Protein AF-A0AA35V7F4-F1 (afdb_monomer_lite)

Sequence (103 aa):
MLEYDSFVKRACGVWMRDNGVDKSFTKRFTVEAPPYSLMSIITLGFRKSGQPLLEVENCDEYIGRSALVVYEPNLEYFDDIGIYATTESFAVNSYMETLVLLG

Organism: Lactuca saligna (NCBI:txid75948)

Structure (mmCIF, N/CA/C/O backbone):
data_AF-A0AA35V7F4-F1
#
_entry.id   AF-A0AA35V7F4-F1
#
loop_
_atom_site.group_PDB
_atom_site.id
_atom_site.type_symbol
_atom_site.label_atom_id
_atom_site.label_alt_id
_atom_site.label_comp_id
_atom_site.label_asym_id
_atom_site.label_entity_id
_atom_site.label_seq_id
_atom_site.pdbx_PDB_ins_code
_atom_site.Cartn_x
_atom_site.Cartn_y
_atom_site.Cartn_z
_atom_site.occupancy
_atom_site.B_iso_or_equiv
_atom_site.auth_seq_id
_atom_site.auth_comp_id
_atom_site.auth_asym_id
_atom_site.auth_atom_id
_atom_site.pdbx_PDB_model_num
ATOM 1 N N . MET A 1 1 ? -11.740 7.207 3.735 1.00 47.41 1 MET A N 1
ATOM 2 C CA . MET A 1 1 ? -10.269 7.142 3.686 1.00 47.41 1 MET A CA 1
ATOM 3 C C . MET A 1 1 ? -9.796 8.494 3.185 1.00 47.41 1 MET A C 1
ATOM 5 O O . MET A 1 1 ? -10.405 8.990 2.248 1.00 47.41 1 MET A O 1
ATOM 9 N N . LEU A 1 2 ? -8.858 9.139 3.875 1.00 42.19 2 LEU A N 1
ATOM 10 C CA . LEU A 1 2 ? -8.272 10.417 3.458 1.00 42.19 2 LEU A CA 1
ATOM 11 C C . LEU A 1 2 ? -6.794 10.135 3.185 1.00 42.19 2 LEU A C 1
ATOM 13 O O . LEU A 1 2 ? -6.098 9.696 4.097 1.00 42.19 2 LEU A O 1
ATOM 17 N N . GLU A 1 3 ? -6.355 10.323 1.945 1.00 50.47 3 GLU A N 1
ATOM 18 C CA . GLU A 1 3 ? -4.955 10.178 1.538 1.00 50.47 3 GLU A CA 1
ATOM 19 C C . GLU A 1 3 ? -4.298 11.565 1.517 1.00 50.47 3 GLU A C 1
ATOM 21 O O . GLU A 1 3 ? -4.926 12.546 1.116 1.00 50.47 3 GLU A O 1
ATOM 26 N N . TYR A 1 4 ? -3.061 11.664 2.005 1.00 43.69 4 TYR A N 1
ATOM 27 C CA . TYR A 1 4 ? -2.258 12.888 1.976 1.00 43.69 4 TYR A CA 1
ATOM 28 C C . TYR A 1 4 ? -1.121 12.693 0.973 1.00 43.69 4 TYR A C 1
ATOM 30 O O . TYR A 1 4 ? -0.323 11.772 1.131 1.00 43.69 4 TYR A O 1
ATOM 38 N N . ASP A 1 5 ? -1.074 13.550 -0.046 1.00 45.69 5 ASP A N 1
ATOM 39 C CA . ASP A 1 5 ? -0.172 13.442 -1.194 1.00 45.69 5 ASP A CA 1
ATOM 40 C C . ASP A 1 5 ? 1.094 14.287 -0.965 1.00 45.69 5 ASP A C 1
ATOM 42 O O . ASP A 1 5 ? 1.039 15.519 -0.896 1.00 45.69 5 ASP A O 1
ATOM 46 N N . SER A 1 6 ? 2.249 13.639 -0.795 1.00 45.34 6 SER A N 1
ATOM 47 C CA . SER A 1 6 ? 3.551 14.304 -0.894 1.00 45.34 6 SER A CA 1
ATOM 48 C C . SER A 1 6 ? 4.039 14.190 -2.333 1.00 45.34 6 SER A C 1
ATOM 50 O O . SER A 1 6 ? 3.946 13.116 -2.905 1.00 45.34 6 SER A O 1
ATOM 52 N N . PHE A 1 7 ? 4.618 15.262 -2.884 1.00 43.72 7 PHE A N 1
ATOM 53 C CA . PHE A 1 7 ? 5.042 15.439 -4.291 1.00 43.72 7 PHE A CA 1
ATOM 54 C C . PHE A 1 7 ? 5.913 14.322 -4.921 1.00 43.72 7 PHE A C 1
ATOM 56 O O . PHE A 1 7 ? 6.191 14.354 -6.116 1.00 43.72 7 PHE A O 1
ATOM 63 N N . VAL A 1 8 ? 6.327 13.326 -4.138 1.00 60.00 8 VAL A N 1
ATOM 64 C CA . VAL A 1 8 ? 6.621 11.968 -4.599 1.00 60.00 8 VAL A CA 1
ATOM 65 C C . VAL A 1 8 ? 5.826 11.040 -3.679 1.00 60.00 8 VAL A C 1
ATOM 67 O O . VAL A 1 8 ? 6.026 11.108 -2.461 1.00 60.00 8 VAL A O 1
ATOM 70 N N . LYS A 1 9 ? 4.905 10.229 -4.219 1.00 68.19 9 LYS A N 1
ATOM 71 C CA . LYS A 1 9 ? 4.023 9.324 -3.454 1.00 68.19 9 LYS A CA 1
ATOM 72 C C . LYS A 1 9 ? 4.843 8.201 -2.796 1.00 68.19 9 LYS A C 1
ATOM 74 O O . LYS A 1 9 ? 4.819 7.063 -3.235 1.00 68.19 9 LYS A O 1
ATOM 79 N N . ARG A 1 10 ? 5.678 8.524 -1.806 1.00 80.94 10 ARG A N 1
ATOM 80 C CA . ARG A 1 10 ? 6.642 7.600 -1.173 1.00 80.94 10 ARG A CA 1
ATOM 81 C C . ARG A 1 10 ? 6.173 7.068 0.164 1.00 80.94 10 ARG A C 1
ATOM 83 O O . ARG A 1 10 ? 6.822 6.197 0.729 1.00 80.94 10 ARG A O 1
ATOM 90 N N . ALA A 1 11 ? 5.083 7.607 0.684 1.00 84.69 11 ALA A N 1
ATOM 91 C CA . ALA A 1 11 ? 4.512 7.154 1.929 1.00 84.69 11 ALA A CA 1
ATOM 92 C C . ALA A 1 11 ? 2.994 7.291 1.899 1.00 84.69 11 ALA A C 1
ATOM 94 O O . ALA A 1 11 ? 2.458 8.235 1.320 1.00 84.69 11 ALA A O 1
ATOM 95 N N . CYS A 1 12 ? 2.308 6.375 2.571 1.00 84.19 12 CYS A N 1
ATOM 96 C CA . CYS A 1 12 ? 0.876 6.447 2.805 1.00 84.19 12 CYS A CA 1
ATOM 97 C C . CYS A 1 12 ? 0.574 6.141 4.273 1.00 84.19 12 CYS A C 1
ATOM 99 O O . CYS A 1 12 ? 1.023 5.140 4.831 1.00 84.19 12 CYS A O 1
ATOM 101 N N . GLY A 1 13 ? -0.201 7.013 4.917 1.00 85.62 13 GLY A N 1
ATOM 102 C CA . GLY A 1 13 ? -0.725 6.761 6.255 1.00 85.62 13 GLY A CA 1
ATOM 103 C C . GLY A 1 13 ? -2.047 6.007 6.179 1.00 85.62 13 GLY A C 1
ATOM 104 O O . GLY A 1 13 ? -3.002 6.504 5.587 1.00 85.62 13 GLY A O 1
ATOM 105 N N . VAL A 1 14 ? -2.141 4.853 6.839 1.00 83.44 14 VAL A N 1
ATOM 106 C CA . VAL A 1 14 ? -3.396 4.101 6.938 1.00 83.44 14 VAL A CA 1
ATOM 107 C C . VAL A 1 14 ? -4.135 4.497 8.209 1.00 83.44 14 VAL A C 1
ATOM 109 O O . VAL A 1 14 ? -3.629 4.341 9.323 1.00 83.44 14 VAL A O 1
ATOM 112 N N . TRP A 1 15 ? -5.363 4.985 8.038 1.00 85.12 15 TRP A N 1
ATOM 113 C CA . TRP A 1 15 ? -6.228 5.450 9.121 1.00 85.12 15 TRP A CA 1
ATOM 114 C C . TRP A 1 15 ? -7.535 4.669 9.135 1.00 85.12 15 TRP A C 1
ATOM 116 O O . TRP A 1 15 ? -8.183 4.494 8.102 1.00 85.12 15 TRP A O 1
ATOM 126 N N . MET A 1 16 ? -7.948 4.239 10.322 1.00 83.44 16 MET A N 1
ATOM 127 C CA . MET A 1 16 ? -9.214 3.553 10.545 1.00 83.44 16 MET A CA 1
ATOM 128 C C . MET A 1 16 ? -10.136 4.460 11.352 1.00 83.44 16 MET A C 1
ATOM 130 O O . MET A 1 16 ? -9.697 5.095 12.305 1.00 83.44 16 MET A O 1
ATOM 134 N N . ARG A 1 17 ? -11.409 4.543 10.964 1.00 81.75 17 ARG A N 1
ATOM 135 C CA . ARG A 1 17 ? -12.421 5.235 11.769 1.00 81.75 17 ARG A CA 1
ATOM 136 C C . ARG A 1 17 ? -12.734 4.386 13.002 1.00 81.75 17 ARG A C 1
ATOM 138 O O . ARG A 1 17 ? -12.938 3.182 12.855 1.00 81.75 17 ARG A O 1
ATOM 145 N N . ASP A 1 18 ? -12.818 5.003 14.177 1.00 80.19 18 ASP A N 1
ATOM 146 C CA . ASP A 1 18 ? -13.245 4.278 15.376 1.00 80.19 18 ASP A CA 1
ATOM 147 C C . ASP A 1 18 ? -14.766 4.087 15.372 1.00 80.19 18 ASP A C 1
ATOM 149 O O . ASP A 1 18 ? -15.529 4.923 14.879 1.00 80.19 18 ASP A O 1
ATOM 153 N N . ASN A 1 19 ? -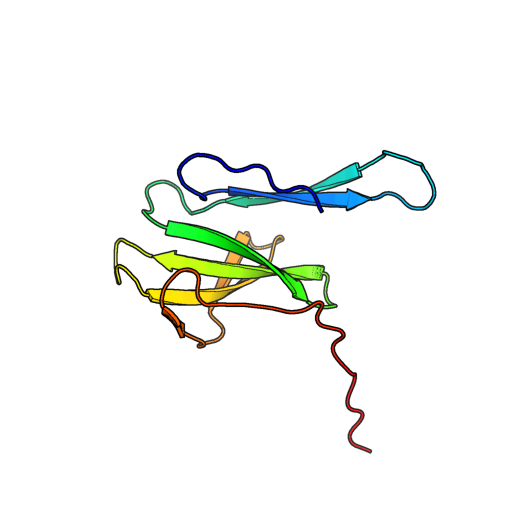15.228 2.960 15.908 1.00 77.56 19 ASN A N 1
ATOM 154 C CA . ASN A 1 19 ? -16.643 2.606 15.862 1.00 77.56 19 ASN A CA 1
ATOM 155 C C . ASN A 1 19 ? -17.509 3.631 16.614 1.00 77.56 19 ASN A C 1
ATOM 157 O O . ASN A 1 19 ? -17.414 3.761 17.831 1.00 77.56 19 ASN A O 1
ATOM 161 N N . GLY A 1 20 ? -18.409 4.301 15.889 1.00 68.38 20 GLY A N 1
ATOM 162 C CA . GLY A 1 20 ? -19.517 5.069 16.469 1.00 68.38 20 GLY A CA 1
ATOM 163 C C . GLY A 1 20 ? -19.177 6.459 17.012 1.00 68.38 20 GLY A C 1
ATOM 164 O O . GLY A 1 20 ? -20.078 7.121 17.518 1.00 68.38 20 GLY A O 1
ATOM 165 N N . VAL A 1 21 ? -17.930 6.925 16.891 1.00 69.31 21 VAL A N 1
ATOM 166 C CA . VAL A 1 21 ? -17.558 8.302 17.247 1.00 69.31 21 VAL A CA 1
ATOM 167 C C . VAL A 1 21 ? -17.367 9.110 15.972 1.00 69.31 21 VAL A C 1
ATOM 169 O O . VAL A 1 21 ? -16.475 8.853 15.159 1.00 69.31 21 VAL A O 1
ATOM 172 N N . ASP A 1 22 ? -18.231 10.102 15.779 1.00 72.19 22 ASP A N 1
ATOM 173 C CA . ASP A 1 22 ? -18.115 11.003 14.643 1.00 72.19 22 ASP A CA 1
ATOM 174 C C . ASP A 1 22 ? -16.764 11.730 14.682 1.00 72.19 22 ASP A C 1
ATOM 176 O O . ASP A 1 22 ? -16.424 12.412 15.646 1.00 72.19 22 ASP A O 1
ATOM 180 N N . LYS A 1 23 ? -16.017 11.611 13.576 1.00 71.75 23 LYS A N 1
ATOM 181 C CA . LYS A 1 23 ? -14.734 12.286 13.297 1.00 71.75 23 LYS A CA 1
ATOM 182 C C . LYS A 1 23 ? -13.501 11.784 14.064 1.00 71.75 23 LYS A C 1
ATOM 184 O O . LYS A 1 23 ? -12.465 12.439 13.959 1.00 71.75 23 LYS A O 1
ATOM 189 N N . SER A 1 24 ? -13.544 10.641 14.750 1.00 80.00 24 SER A N 1
ATOM 190 C CA . SER A 1 24 ? -12.313 10.035 15.277 1.00 80.00 24 SER A CA 1
ATOM 191 C C . SER A 1 24 ? -11.697 9.048 14.278 1.00 80.00 24 SER A C 1
ATOM 193 O O . SER A 1 24 ? -12.382 8.243 13.635 1.00 80.00 24 SER A O 1
ATOM 195 N N . PHE A 1 25 ? -10.383 9.162 14.104 1.00 83.06 25 PHE A N 1
ATOM 196 C CA . PHE A 1 25 ? -9.584 8.277 13.271 1.00 83.06 25 PHE A CA 1
ATOM 197 C C . PHE A 1 25 ? -8.339 7.871 14.046 1.00 83.06 25 PHE A C 1
ATOM 199 O O . PHE A 1 25 ? -7.602 8.725 14.540 1.00 83.06 25 PHE A O 1
ATOM 206 N N . THR A 1 26 ? -8.071 6.574 14.076 1.00 86.06 26 THR A N 1
ATOM 207 C CA . THR A 1 26 ? -6.852 6.010 14.640 1.00 86.06 26 THR A CA 1
ATOM 208 C C . THR A 1 26 ? -5.898 5.648 13.508 1.00 86.06 26 THR A C 1
ATOM 210 O O . THR A 1 26 ? -6.256 4.902 12.588 1.00 86.06 26 THR A O 1
ATOM 213 N N . LYS A 1 27 ? -4.665 6.164 13.564 1.00 87.56 27 LYS A N 1
ATOM 214 C CA . LYS A 1 27 ? -3.597 5.743 12.650 1.00 87.56 27 LYS A CA 1
ATOM 215 C C . LYS A 1 27 ? -3.224 4.298 12.971 1.00 87.56 27 LYS A C 1
ATOM 217 O O . LYS A 1 27 ? -2.925 3.985 14.119 1.00 87.56 27 LYS A O 1
ATOM 222 N N . ARG A 1 28 ? -3.249 3.421 11.970 1.00 85.19 28 ARG A N 1
ATOM 223 C CA . ARG A 1 28 ? -2.864 2.013 12.124 1.00 85.19 28 ARG A CA 1
ATOM 224 C C . ARG A 1 28 ? -1.374 1.822 11.886 1.00 85.19 28 ARG A C 1
ATOM 226 O O . ARG A 1 28 ? -0.697 1.260 12.734 1.00 85.19 28 ARG A O 1
ATOM 233 N N . PHE A 1 29 ? -0.882 2.307 10.753 1.00 85.81 29 PHE A N 1
ATOM 234 C CA . PHE A 1 29 ? 0.523 2.226 10.361 1.00 85.81 29 PHE A CA 1
ATOM 235 C C . PHE A 1 29 ? 0.809 3.235 9.240 1.00 85.81 29 PHE A C 1
ATOM 237 O O . PHE A 1 29 ? -0.111 3.857 8.695 1.00 85.81 29 PHE A O 1
ATOM 244 N N . THR A 1 30 ? 2.087 3.422 8.923 1.00 89.25 30 THR A N 1
ATOM 245 C CA . THR A 1 30 ? 2.534 4.095 7.698 1.00 89.25 30 THR A CA 1
ATOM 246 C C . THR A 1 30 ? 3.153 3.039 6.795 1.00 89.25 30 THR A C 1
ATOM 248 O O . THR A 1 30 ? 3.898 2.197 7.280 1.00 89.25 30 THR A O 1
ATOM 251 N N . VAL A 1 31 ? 2.851 3.086 5.506 1.00 89.56 31 VAL A N 1
ATOM 252 C CA . VAL A 1 31 ? 3.628 2.393 4.479 1.00 89.56 31 VAL A CA 1
ATOM 253 C C . VAL A 1 31 ? 4.624 3.400 3.937 1.00 89.56 31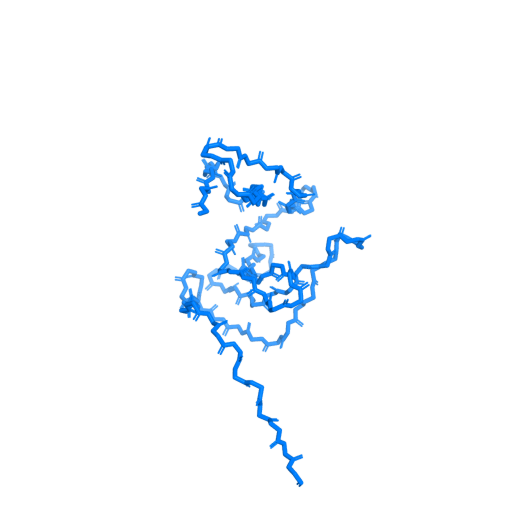 VAL A C 1
ATOM 255 O O . VAL A 1 31 ? 4.201 4.475 3.518 1.00 89.56 31 VAL A O 1
ATOM 258 N N . GLU A 1 32 ? 5.911 3.080 3.941 1.00 89.69 32 GLU A N 1
ATOM 259 C CA . GLU A 1 32 ? 6.964 3.958 3.429 1.00 89.69 32 GLU A CA 1
ATOM 260 C C . GLU A 1 32 ? 7.832 3.187 2.437 1.00 89.69 32 GLU A C 1
ATOM 262 O O . GLU A 1 32 ? 8.136 2.011 2.635 1.00 89.69 32 GLU A O 1
ATOM 267 N N . ALA A 1 33 ? 8.210 3.846 1.346 1.00 87.19 33 ALA A N 1
ATOM 268 C CA . ALA A 1 33 ? 9.186 3.318 0.412 1.00 87.19 33 ALA A CA 1
ATOM 269 C C . ALA A 1 33 ? 10.550 3.184 1.110 1.00 87.19 33 ALA A C 1
ATOM 271 O O . ALA A 1 33 ? 10.905 4.054 1.915 1.00 87.19 33 ALA A O 1
ATOM 272 N N . PRO A 1 34 ? 11.348 2.150 0.782 1.00 85.69 34 PRO A N 1
ATOM 273 C CA . PRO A 1 34 ? 12.686 2.005 1.331 1.00 85.69 34 PRO A CA 1
ATOM 274 C C . PRO A 1 34 ? 13.520 3.280 1.136 1.00 85.69 34 PRO A C 1
ATOM 276 O O . PRO A 1 34 ? 13.441 3.919 0.075 1.00 85.69 34 PRO A O 1
ATOM 279 N N . PRO A 1 35 ? 14.344 3.665 2.125 1.00 82.06 35 PRO A N 1
ATOM 280 C CA . PRO A 1 35 ? 15.171 4.856 2.019 1.00 82.06 35 PRO A CA 1
ATOM 281 C C . PRO A 1 35 ? 16.100 4.754 0.806 1.00 82.06 35 PRO A C 1
ATOM 283 O O . PRO A 1 35 ? 16.628 3.688 0.499 1.00 82.06 35 PRO A O 1
ATOM 286 N N . TYR A 1 36 ? 16.297 5.883 0.124 1.00 79.81 36 TYR A N 1
ATOM 287 C CA . TYR A 1 36 ? 17.110 6.007 -1.095 1.00 79.81 36 TYR A CA 1
ATOM 288 C C . TYR A 1 36 ? 16.588 5.273 -2.340 1.00 79.81 36 TYR A C 1
ATOM 290 O O . TYR A 1 36 ? 17.224 5.383 -3.383 1.00 79.81 36 TYR A O 1
ATOM 298 N N . SER A 1 37 ? 15.435 4.601 -2.276 1.00 82.06 37 SER A N 1
ATOM 299 C CA . SER A 1 37 ? 14.785 4.061 -3.474 1.00 82.06 37 SER A CA 1
ATOM 300 C C . SER A 1 37 ? 14.094 5.162 -4.284 1.00 82.06 37 SER A C 1
ATOM 302 O O . SER A 1 37 ? 13.585 6.151 -3.733 1.00 82.06 37 SER A O 1
ATOM 304 N N . LEU A 1 38 ? 14.022 4.985 -5.6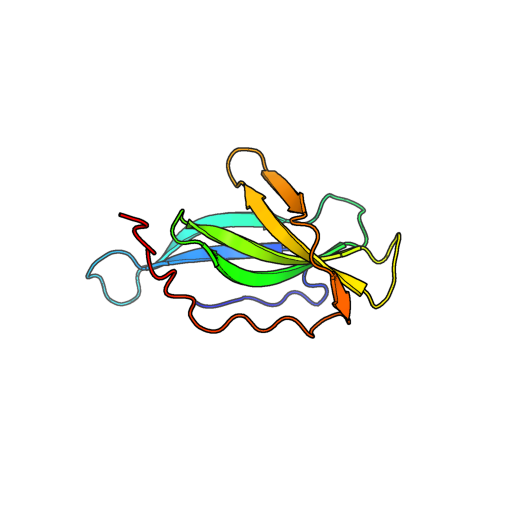04 1.00 85.06 38 LEU A N 1
ATOM 305 C CA . LEU A 1 38 ? 13.125 5.765 -6.462 1.00 85.06 38 LEU A CA 1
ATOM 306 C C . LEU A 1 38 ? 11.720 5.153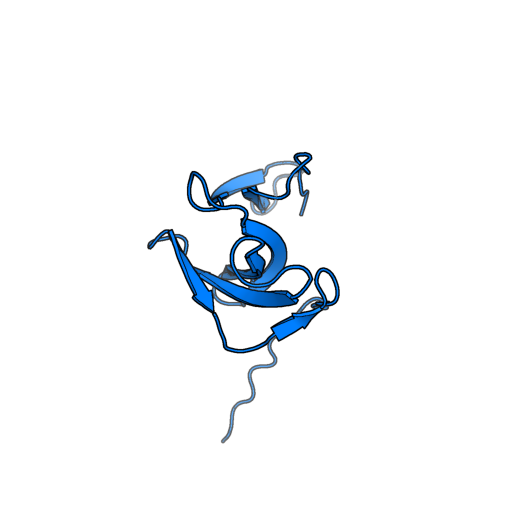 -6.549 1.00 85.06 38 LEU A C 1
ATOM 308 O O . LEU A 1 38 ? 10.974 5.444 -7.481 1.00 85.06 38 LEU A O 1
ATOM 312 N N . MET A 1 39 ? 11.347 4.343 -5.558 1.00 87.88 39 MET A N 1
ATOM 313 C CA . MET A 1 39 ? 10.062 3.667 -5.503 1.00 87.88 39 MET A CA 1
ATOM 314 C C . MET A 1 39 ? 8.919 4.661 -5.255 1.00 87.88 39 MET A C 1
ATOM 316 O O . MET A 1 39 ? 9.012 5.531 -4.382 1.00 87.88 39 MET A O 1
ATOM 320 N N . SER A 1 40 ? 7.836 4.526 -6.019 1.00 88.56 40 SER A N 1
ATOM 321 C CA . SER A 1 40 ? 6.561 5.208 -5.788 1.00 88.56 40 SER A CA 1
ATOM 322 C C . SER A 1 40 ? 5.505 4.190 -5.348 1.00 88.56 40 SER A C 1
ATOM 324 O O . SER A 1 40 ? 5.549 3.025 -5.738 1.00 88.56 40 SER A O 1
ATOM 326 N N . ILE A 1 41 ? 4.599 4.611 -4.466 1.00 90.12 41 ILE A N 1
ATOM 327 C CA . ILE A 1 41 ? 3.582 3.774 -3.832 1.00 90.12 41 ILE A CA 1
ATOM 328 C C . ILE A 1 41 ? 2.234 4.475 -3.958 1.00 90.12 41 ILE A C 1
ATOM 330 O O . ILE A 1 41 ? 2.037 5.576 -3.443 1.00 90.12 41 ILE A O 1
ATOM 334 N N . ILE A 1 42 ? 1.273 3.802 -4.578 1.00 89.44 42 ILE A N 1
ATOM 335 C CA . ILE A 1 42 ? -0.123 4.231 -4.648 1.00 89.44 42 ILE A CA 1
ATOM 336 C C . ILE A 1 42 ? -0.954 3.199 -3.896 1.00 89.44 42 ILE A C 1
ATOM 338 O O . ILE A 1 42 ? -0.856 2.003 -4.155 1.00 89.44 42 ILE A O 1
ATOM 342 N N . THR A 1 43 ? -1.774 3.635 -2.941 1.00 88.44 43 THR A N 1
ATOM 343 C CA . THR A 1 43 ? -2.683 2.707 -2.259 1.00 88.44 43 THR A CA 1
ATOM 344 C C . THR A 1 43 ? -3.913 2.484 -3.126 1.00 88.44 43 THR A C 1
ATOM 346 O O . THR A 1 43 ? -4.600 3.427 -3.495 1.00 88.44 43 THR A O 1
ATOM 349 N N . LEU A 1 44 ? -4.190 1.228 -3.464 1.00 88.69 44 LEU A N 1
ATOM 350 C CA . LEU A 1 44 ? -5.342 0.856 -4.289 1.00 88.69 44 LEU A CA 1
ATOM 351 C C . LEU A 1 44 ? -6.528 0.398 -3.439 1.00 88.69 44 LEU A C 1
ATOM 353 O O . LEU A 1 44 ? -7.677 0.450 -3.872 1.00 88.69 44 LEU A O 1
ATOM 357 N N . GLY A 1 45 ? -6.258 -0.082 -2.226 1.00 87.62 45 GLY A N 1
ATOM 358 C CA . GLY A 1 45 ? -7.277 -0.546 -1.298 1.00 87.62 45 GLY A CA 1
ATOM 359 C C . GLY A 1 45 ? -6.705 -1.478 -0.241 1.00 87.62 45 GLY A C 1
ATOM 360 O O . GLY A 1 45 ? -5.523 -1.424 0.089 1.00 87.62 45 GLY A O 1
ATOM 361 N N . PHE A 1 46 ? -7.560 -2.347 0.293 1.00 84.81 46 PHE A N 1
ATOM 362 C CA . PHE A 1 46 ? -7.193 -3.323 1.315 1.00 84.81 46 PHE A CA 1
ATOM 363 C C . PHE A 1 46 ? -7.822 -4.675 0.996 1.00 84.81 46 PHE A C 1
ATOM 365 O O . PHE A 1 46 ? -8.963 -4.744 0.532 1.00 84.81 46 PHE A O 1
ATOM 372 N N . ARG A 1 47 ? -7.096 -5.751 1.292 1.00 85.56 47 ARG A N 1
ATOM 373 C CA . ARG A 1 47 ? -7.647 -7.110 1.354 1.00 85.56 47 ARG A CA 1
ATOM 374 C C . ARG A 1 47 ? -8.578 -7.249 2.556 1.00 85.56 47 ARG A C 1
ATOM 376 O O . ARG A 1 47 ? -8.480 -6.476 3.512 1.00 85.56 47 ARG A O 1
ATOM 383 N N . LYS A 1 48 ? -9.427 -8.284 2.584 1.00 79.19 48 LYS A N 1
ATOM 384 C CA . LYS A 1 48 ? -10.247 -8.572 3.783 1.00 79.19 48 LYS A CA 1
ATOM 385 C C . LYS A 1 48 ? -9.422 -8.842 5.036 1.00 79.19 48 LYS A C 1
ATOM 387 O O . LYS A 1 48 ? -9.895 -8.573 6.135 1.00 79.19 48 LYS A O 1
ATOM 392 N N . SER A 1 49 ? -8.204 -9.358 4.873 1.00 82.56 49 SER A N 1
ATOM 393 C CA . SER A 1 49 ? -7.236 -9.532 5.961 1.00 82.56 49 SER A CA 1
ATOM 394 C C . SER A 1 49 ? -6.797 -8.204 6.593 1.00 82.56 49 SER A C 1
ATOM 396 O O . SER A 1 49 ? -6.171 -8.213 7.648 1.00 82.56 49 SER A O 1
ATOM 398 N N . GLY A 1 50 ? -7.116 -7.062 5.974 1.00 81.50 50 GLY A N 1
ATOM 399 C CA . GLY A 1 50 ? -6.685 -5.732 6.400 1.00 81.50 50 GLY A CA 1
ATOM 400 C C . GLY A 1 50 ? -5.323 -5.320 5.841 1.00 81.50 50 GLY A C 1
ATOM 401 O O . GLY A 1 50 ? -4.894 -4.193 6.082 1.00 81.50 50 GLY A O 1
ATOM 402 N N . GLN A 1 51 ? -4.659 -6.195 5.078 1.00 88.75 51 GLN A N 1
ATOM 403 C CA . GLN A 1 51 ? -3.403 -5.879 4.399 1.00 88.75 51 GLN A CA 1
ATOM 404 C C . GLN A 1 51 ? -3.653 -4.875 3.260 1.00 88.75 51 GLN A C 1
ATOM 406 O O . GLN A 1 51 ? -4.576 -5.091 2.463 1.00 88.75 51 GLN A O 1
ATOM 411 N N . PRO A 1 52 ? -2.864 -3.791 3.153 1.00 89.62 52 PRO A N 1
ATOM 412 C CA . PRO A 1 52 ? -2.932 -2.878 2.021 1.00 89.62 52 PRO A CA 1
ATOM 413 C C . PRO A 1 52 ? -2.610 -3.580 0.708 1.00 89.62 52 PRO A C 1
ATOM 415 O O . PRO A 1 52 ? -1.694 -4.399 0.629 1.00 89.62 52 PRO A O 1
ATOM 418 N N . LEU A 1 53 ? -3.346 -3.194 -0.325 1.00 92.00 53 LEU A N 1
ATOM 419 C CA . LEU A 1 53 ? -3.047 -3.498 -1.710 1.00 92.00 53 LEU A CA 1
ATOM 420 C C . LEU A 1 53 ? -2.524 -2.219 -2.361 1.00 92.00 53 LEU A C 1
ATOM 422 O O . LEU A 1 53 ? -3.187 -1.179 -2.318 1.00 92.00 53 LEU A O 1
ATOM 426 N N . LEU A 1 54 ? -1.329 -2.296 -2.924 1.00 92.38 54 LEU A N 1
ATOM 427 C CA . LEU A 1 54 ? -0.554 -1.165 -3.401 1.00 92.38 54 LEU A CA 1
ATOM 428 C C . LEU A 1 54 ? -0.196 -1.363 -4.868 1.00 92.38 54 LEU A C 1
ATOM 430 O O . LEU A 1 54 ? 0.099 -2.473 -5.297 1.00 92.38 54 LEU A O 1
ATOM 434 N N . GLU A 1 55 ? -0.170 -0.279 -5.618 1.00 92.88 55 GLU A N 1
ATOM 435 C CA . GLU A 1 55 ? 0.609 -0.195 -6.839 1.00 92.88 55 GLU A CA 1
ATOM 436 C C . GLU A 1 55 ? 1.994 0.348 -6.482 1.00 92.88 55 GLU A C 1
ATOM 438 O O . GLU A 1 55 ? 2.112 1.357 -5.782 1.00 92.88 55 GLU A O 1
ATOM 443 N N . VAL A 1 56 ? 3.031 -0.334 -6.955 1.00 92.38 56 VAL A N 1
ATOM 444 C CA . VAL A 1 56 ? 4.426 0.013 -6.702 1.00 92.38 56 VAL A CA 1
ATOM 445 C C . VAL A 1 56 ? 5.169 0.147 -8.021 1.00 92.38 56 VAL A C 1
ATOM 447 O O . VAL A 1 56 ? 5.294 -0.828 -8.761 1.00 92.38 56 VAL A O 1
ATOM 450 N N . GLU A 1 57 ? 5.708 1.329 -8.293 1.00 91.38 57 GLU A N 1
ATOM 451 C CA . GLU A 1 57 ? 6.642 1.552 -9.397 1.00 91.38 57 GLU A CA 1
ATOM 452 C C . GLU A 1 57 ? 8.061 1.631 -8.839 1.00 91.38 57 GLU A C 1
ATOM 454 O O . GLU A 1 57 ? 8.328 2.425 -7.936 1.00 91.38 57 GLU A O 1
ATOM 459 N N . ASN A 1 58 ? 8.982 0.840 -9.391 1.00 85.88 58 ASN A N 1
ATOM 460 C CA . ASN A 1 58 ? 10.406 0.969 -9.101 1.00 85.88 58 ASN A CA 1
ATOM 461 C C . ASN A 1 58 ? 11.111 1.667 -10.271 1.00 85.88 58 ASN A C 1
ATOM 463 O O . ASN A 1 58 ? 11.529 1.024 -11.238 1.00 85.88 58 ASN A O 1
ATOM 467 N N . CYS A 1 59 ? 11.258 2.990 -10.171 1.00 78.75 59 CYS A N 1
ATOM 468 C CA . CYS A 1 59 ? 11.887 3.806 -11.210 1.00 78.75 59 CYS A CA 1
ATOM 469 C C . CYS A 1 59 ? 13.382 3.509 -11.421 1.00 78.75 59 CYS A C 1
ATOM 471 O O . CYS A 1 59 ? 13.926 3.939 -12.438 1.00 78.75 59 CYS A O 1
ATOM 473 N N . ASP A 1 60 ? 14.042 2.791 -10.503 1.00 74.44 60 ASP A N 1
ATOM 474 C CA . ASP A 1 60 ? 15.430 2.346 -10.689 1.00 74.44 60 ASP A CA 1
ATOM 475 C C . ASP A 1 60 ? 15.530 1.169 -11.678 1.00 74.44 60 AS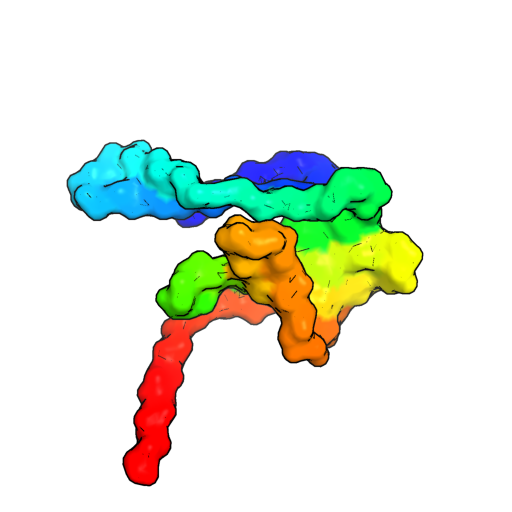P A C 1
ATOM 477 O O . ASP A 1 60 ? 16.556 0.999 -12.336 1.00 74.44 60 ASP A O 1
ATOM 481 N N . GLU A 1 61 ? 14.466 0.370 -11.818 1.00 72.44 61 GLU A N 1
ATOM 482 C CA . GLU A 1 61 ? 14.470 -0.851 -12.633 1.00 72.44 61 GLU A CA 1
ATOM 483 C C . GLU A 1 61 ? 13.629 -0.725 -13.909 1.00 72.44 61 GLU A C 1
ATOM 485 O O . GLU A 1 61 ? 14.089 -1.095 -14.991 1.00 72.44 61 GLU A O 1
ATOM 490 N N . TYR A 1 62 ? 12.404 -0.196 -13.807 1.00 72.69 62 TYR A N 1
ATOM 491 C CA . TYR A 1 62 ? 11.448 -0.167 -14.918 1.00 72.69 62 TYR A CA 1
ATOM 492 C C . TYR A 1 62 ? 10.562 1.082 -14.872 1.00 72.69 62 TYR A C 1
ATOM 494 O O . TYR A 1 62 ? 9.471 1.075 -14.308 1.00 72.69 62 TYR A O 1
ATOM 502 N N . ILE A 1 63 ? 11.008 2.153 -15.528 1.00 81.38 63 ILE A N 1
ATOM 503 C CA . ILE A 1 63 ? 10.209 3.378 -15.673 1.00 81.38 63 ILE A CA 1
ATOM 504 C C . ILE A 1 63 ? 8.918 3.073 -16.451 1.00 81.38 63 ILE A C 1
ATOM 506 O O . ILE A 1 63 ? 8.970 2.513 -17.551 1.00 81.38 63 ILE A O 1
ATOM 510 N N . GLY A 1 64 ? 7.767 3.484 -15.915 1.00 85.25 64 GLY A N 1
ATOM 511 C CA . GLY A 1 64 ? 6.463 3.359 -16.571 1.00 85.25 64 GLY A CA 1
ATOM 512 C C . GLY A 1 64 ? 5.787 1.998 -16.391 1.00 85.25 64 GLY A C 1
ATOM 513 O O . GLY A 1 64 ? 4.774 1.734 -17.051 1.00 85.25 64 GLY A O 1
ATOM 514 N N . ARG A 1 65 ? 6.331 1.129 -15.531 1.00 91.50 65 ARG A N 1
ATOM 515 C CA . ARG A 1 65 ? 5.735 -0.163 -15.190 1.00 91.50 65 ARG A CA 1
ATOM 516 C C . ARG A 1 65 ? 5.656 -0.334 -13.678 1.00 91.50 65 ARG A C 1
ATOM 518 O O . ARG A 1 65 ? 6.671 -0.290 -12.990 1.00 91.50 65 ARG A O 1
ATOM 525 N N . SER A 1 66 ? 4.462 -0.658 -13.202 1.00 93.12 66 SER A N 1
ATOM 526 C CA . SER A 1 66 ? 4.206 -0.934 -11.794 1.00 93.12 66 SER A CA 1
ATOM 527 C C . SER A 1 66 ? 3.838 -2.391 -11.556 1.00 93.12 66 SER A C 1
ATOM 529 O O . SER A 1 66 ? 3.283 -3.066 -12.432 1.00 93.12 66 SER A O 1
ATOM 531 N N . ALA A 1 67 ? 4.104 -2.854 -10.341 1.00 93.81 67 ALA A N 1
ATOM 532 C CA . ALA A 1 67 ? 3.635 -4.118 -9.801 1.00 93.81 67 ALA A CA 1
ATOM 533 C C . ALA A 1 67 ? 2.461 -3.891 -8.842 1.00 93.81 67 ALA A C 1
ATOM 535 O O . ALA A 1 67 ? 2.401 -2.889 -8.125 1.00 93.81 67 ALA A O 1
ATOM 536 N N . LEU A 1 68 ? 1.543 -4.851 -8.808 1.00 93.69 68 LEU A N 1
ATOM 537 C CA . LEU A 1 68 ? 0.549 -4.966 -7.754 1.00 93.69 68 LEU A CA 1
ATOM 538 C C . LEU A 1 68 ? 1.191 -5.684 -6.565 1.00 93.69 68 LEU A C 1
ATOM 540 O O . LEU A 1 68 ? 1.710 -6.789 -6.703 1.00 93.69 68 LEU A O 1
ATOM 544 N N . VAL A 1 69 ? 1.148 -5.057 -5.399 1.00 94.31 69 VAL A N 1
ATOM 545 C CA . VAL A 1 69 ? 1.894 -5.478 -4.215 1.00 94.31 69 VAL A CA 1
ATOM 546 C C . VAL A 1 69 ? 0.983 -5.519 -3.001 1.00 94.31 69 VAL A C 1
ATOM 548 O O . VAL A 1 69 ? 0.102 -4.678 -2.824 1.00 94.31 69 VAL A O 1
ATOM 551 N N . VAL A 1 70 ? 1.206 -6.492 -2.130 1.00 93.62 70 VAL A N 1
ATOM 552 C CA . VAL A 1 70 ? 0.552 -6.586 -0.826 1.00 93.62 70 VAL A CA 1
ATOM 553 C C . VAL A 1 70 ? 1.557 -6.185 0.229 1.00 93.62 70 VAL A C 1
ATOM 555 O O . VAL A 1 70 ? 2.664 -6.710 0.269 1.00 93.62 70 VAL A O 1
ATOM 558 N N . TYR A 1 71 ? 1.176 -5.256 1.095 1.00 93.44 71 TYR A N 1
ATOM 559 C CA . TYR A 1 71 ? 2.047 -4.852 2.188 1.00 93.44 71 TYR A CA 1
ATOM 560 C C . TYR A 1 71 ? 1.722 -5.642 3.451 1.00 93.44 71 TYR A C 1
ATOM 562 O O . TYR A 1 71 ? 0.564 -5.692 3.872 1.00 93.44 71 TYR A O 1
ATOM 570 N N . GLU A 1 72 ? 2.741 -6.235 4.066 1.00 93.00 72 GLU A N 1
ATOM 571 C CA . GLU A 1 72 ? 2.651 -6.864 5.382 1.00 93.00 72 GLU A CA 1
ATOM 572 C C . GLU A 1 72 ? 3.207 -5.901 6.443 1.00 93.00 72 GLU A C 1
ATOM 574 O O . GLU A 1 72 ? 4.429 -5.795 6.586 1.00 93.00 72 GLU A O 1
ATOM 579 N N . PRO A 1 73 ? 2.350 -5.205 7.218 1.00 88.44 73 PRO A N 1
ATOM 580 C CA . PRO A 1 73 ? 2.800 -4.145 8.119 1.00 88.44 73 PRO A CA 1
ATOM 581 C C . PRO A 1 73 ? 3.715 -4.631 9.240 1.00 88.44 73 PRO A C 1
ATOM 583 O O . PRO A 1 73 ? 4.570 -3.882 9.691 1.00 88.44 73 PRO A O 1
ATOM 586 N N . ASN A 1 74 ? 3.551 -5.876 9.695 1.00 88.25 74 ASN A N 1
ATOM 587 C CA . ASN A 1 74 ? 4.351 -6.411 10.801 1.00 88.25 74 ASN A CA 1
ATOM 588 C C . ASN A 1 74 ? 5.789 -6.747 10.393 1.00 88.25 74 ASN A C 1
ATOM 590 O O . ASN A 1 74 ? 6.662 -6.841 11.251 1.00 88.25 74 ASN A O 1
ATOM 594 N N . LEU A 1 75 ? 6.013 -6.979 9.098 1.00 90.75 75 LEU A N 1
ATOM 595 C CA . LEU A 1 75 ? 7.319 -7.310 8.530 1.00 90.75 75 LEU A CA 1
ATOM 596 C C . LEU A 1 75 ? 7.906 -6.152 7.718 1.00 90.75 75 LEU A C 1
ATOM 598 O O . LEU A 1 75 ? 9.014 -6.282 7.209 1.00 90.75 75 LEU A O 1
ATOM 602 N N . GLU A 1 76 ? 7.144 -5.065 7.562 1.00 89.50 76 GLU A N 1
ATOM 603 C CA . GLU A 1 76 ? 7.434 -3.955 6.652 1.00 89.50 76 GLU A CA 1
ATOM 604 C C . GLU A 1 76 ? 7.799 -4.445 5.239 1.00 89.50 76 GLU A C 1
ATOM 606 O O . GLU A 1 76 ? 8.682 -3.913 4.567 1.00 89.50 76 GLU A O 1
ATOM 611 N N . TYR A 1 77 ? 7.111 -5.502 4.796 1.00 91.75 77 TYR A N 1
ATOM 612 C CA . TYR A 1 77 ? 7.457 -6.253 3.596 1.00 91.75 77 TYR A CA 1
ATOM 613 C C . TYR A 1 77 ? 6.464 -6.000 2.462 1.00 91.75 77 TYR A C 1
ATOM 615 O O . TYR A 1 77 ? 5.251 -5.963 2.670 1.00 91.75 77 TYR A O 1
ATOM 623 N N . PHE A 1 78 ? 7.005 -5.858 1.255 1.00 92.25 78 PHE A N 1
ATOM 624 C CA . PHE A 1 78 ? 6.273 -5.682 0.008 1.00 92.25 78 PHE A CA 1
ATOM 625 C C . PHE A 1 78 ? 6.264 -7.015 -0.748 1.00 92.25 78 PHE A C 1
ATOM 627 O O . PHE A 1 78 ? 7.288 -7.432 -1.284 1.00 92.25 78 PHE A O 1
ATOM 634 N N . ASP A 1 79 ? 5.113 -7.681 -0.770 1.00 94.12 79 ASP A N 1
ATOM 635 C CA . ASP A 1 79 ? 4.899 -8.954 -1.458 1.00 94.12 79 ASP A CA 1
ATOM 636 C C . ASP A 1 79 ? 4.346 -8.705 -2.870 1.00 94.12 79 ASP A C 1
ATOM 638 O O . ASP A 1 79 ? 3.171 -8.364 -3.039 1.00 94.12 79 ASP A O 1
ATOM 642 N N . ASP A 1 80 ? 5.207 -8.813 -3.885 1.00 92.88 80 ASP A N 1
ATOM 643 C CA . ASP A 1 80 ? 4.812 -8.743 -5.297 1.00 92.88 80 ASP A CA 1
ATOM 644 C C . ASP A 1 80 ? 4.029 -10.006 -5.676 1.00 92.88 80 ASP A C 1
ATOM 646 O O . ASP A 1 80 ? 4.548 -11.122 -5.635 1.00 92.88 80 ASP A O 1
ATOM 650 N N . ILE A 1 81 ? 2.769 -9.830 -6.079 1.00 92.69 81 ILE A N 1
ATOM 651 C CA . ILE A 1 81 ? 1.880 -10.949 -6.419 1.00 92.69 81 ILE A CA 1
ATOM 652 C C . ILE A 1 81 ? 1.933 -11.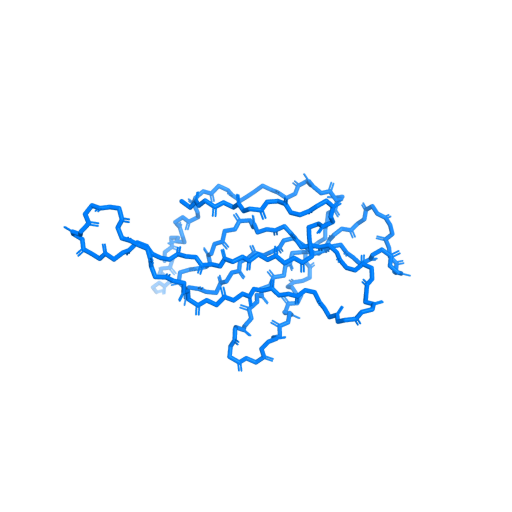337 -7.906 1.00 92.69 81 ILE A C 1
ATOM 654 O O . ILE A 1 81 ? 1.105 -12.125 -8.370 1.00 92.69 81 ILE A O 1
ATOM 658 N N . GLY A 1 82 ? 2.891 -10.794 -8.663 1.00 92.69 82 GLY A N 1
ATOM 659 C CA . GLY A 1 82 ? 3.199 -11.153 -10.048 1.00 92.69 82 GLY A CA 1
ATOM 660 C C . GLY A 1 82 ? 2.294 -10.506 -11.098 1.00 92.69 82 GLY A C 1
ATOM 661 O O . GLY A 1 82 ? 2.247 -10.970 -12.240 1.00 92.69 82 GLY A O 1
ATOM 662 N N . ILE A 1 83 ? 1.553 -9.457 -10.735 1.00 92.25 83 ILE A N 1
ATOM 663 C CA . ILE A 1 83 ? 0.668 -8.725 -11.650 1.00 92.25 83 ILE A CA 1
ATOM 664 C C . ILE A 1 83 ? 1.304 -7.373 -11.950 1.00 92.25 83 ILE A C 1
ATOM 666 O O . ILE A 1 83 ? 1.532 -6.578 -11.044 1.00 92.25 83 ILE A O 1
ATOM 670 N N . TYR A 1 84 ? 1.534 -7.094 -13.232 1.00 93.38 84 TYR A N 1
ATOM 671 C CA . TYR A 1 84 ? 2.188 -5.869 -13.682 1.00 93.38 84 TYR A CA 1
ATOM 672 C C . TYR A 1 84 ? 1.324 -5.121 -14.686 1.00 93.38 84 TYR A C 1
ATOM 674 O O . TYR A 1 84 ? 0.675 -5.741 -15.531 1.00 93.38 84 TYR A O 1
ATOM 682 N N . ALA A 1 85 ? 1.382 -3.797 -14.646 1.00 92.44 85 ALA A N 1
ATOM 683 C CA . ALA A 1 85 ? 0.683 -2.937 -15.587 1.00 92.44 85 ALA A CA 1
ATOM 684 C C . ALA A 1 85 ? 1.473 -1.644 -15.831 1.00 92.44 85 ALA A C 1
ATOM 686 O O . ALA A 1 85 ? 2.516 -1.412 -15.218 1.00 92.44 85 ALA A O 1
ATOM 687 N N . THR A 1 86 ? 0.996 -0.815 -16.756 1.00 93.25 86 THR A N 1
ATOM 688 C CA . THR A 1 86 ? 1.516 0.549 -16.909 1.00 93.25 86 THR A CA 1
ATOM 689 C C . THR A 1 86 ? 1.256 1.338 -15.627 1.00 93.25 86 THR A C 1
ATOM 691 O O . THR A 1 86 ? 0.220 1.137 -14.988 1.00 93.25 86 THR A O 1
ATOM 694 N N . THR A 1 87 ? 2.174 2.220 -15.246 1.00 90.38 87 THR A N 1
ATOM 695 C CA . THR A 1 87 ? 2.014 3.058 -14.051 1.00 90.38 87 THR A CA 1
ATOM 696 C C . THR A 1 87 ? 0.685 3.826 -14.079 1.00 90.38 87 THR A C 1
ATOM 698 O O . THR A 1 87 ? 0.258 4.322 -15.123 1.00 90.38 87 THR A O 1
ATOM 701 N N . GLU A 1 88 ? 0.021 3.881 -12.930 1.00 87.69 88 GLU A N 1
ATOM 702 C CA . GLU A 1 88 ? -1.295 4.463 -12.647 1.00 87.69 88 GLU A CA 1
ATOM 703 C C . GLU A 1 88 ? -2.475 3.814 -13.397 1.00 87.69 88 GLU A C 1
ATOM 705 O O . GLU A 1 88 ? -3.550 4.408 -13.503 1.00 87.69 88 GLU A O 1
ATOM 710 N N . SER A 1 89 ? -2.313 2.593 -13.924 1.00 90.62 89 SER A N 1
ATOM 711 C CA . SER A 1 89 ? -3.390 1.878 -14.634 1.00 90.62 89 SER A CA 1
ATOM 712 C C . SER A 1 89 ? -4.149 0.856 -13.784 1.00 90.62 89 SER A C 1
ATOM 714 O O . SER A 1 89 ? -5.173 0.329 -14.231 1.00 90.62 89 SER A O 1
ATOM 716 N N . PHE A 1 90 ? -3.698 0.574 -12.556 1.00 89.75 90 PHE A N 1
ATOM 717 C CA . PHE A 1 90 ? -4.441 -0.300 -11.657 1.00 89.75 90 PHE A CA 1
ATOM 718 C C . PHE A 1 90 ? -5.681 0.410 -11.113 1.00 89.75 90 PHE A C 1
ATOM 720 O O . PHE A 1 90 ? -5.613 1.480 -10.518 1.00 89.75 90 PHE A O 1
ATOM 727 N N . ALA A 1 91 ? -6.833 -0.238 -11.263 1.00 83.88 91 ALA A N 1
ATOM 728 C CA . ALA A 1 91 ? -8.081 0.199 -10.661 1.00 83.88 91 ALA A CA 1
ATOM 729 C C . ALA A 1 91 ? -8.686 -0.962 -9.874 1.00 83.88 91 ALA A C 1
ATOM 731 O O . ALA A 1 91 ? -9.051 -1.994 -10.439 1.00 83.88 91 ALA A O 1
ATOM 732 N N . VAL A 1 92 ? -8.800 -0.789 -8.559 1.00 76.62 92 VAL A N 1
ATOM 733 C CA . VAL A 1 92 ? -9.442 -1.759 -7.672 1.00 76.62 92 VAL A CA 1
ATOM 734 C C . VAL A 1 92 ? -10.748 -1.138 -7.201 1.00 76.62 92 VAL A C 1
ATOM 736 O O . VAL A 1 92 ? -10.770 -0.227 -6.378 1.00 76.62 92 VAL A O 1
ATOM 739 N N . ASN A 1 93 ? -11.865 -1.609 -7.753 1.00 70.38 93 ASN A N 1
ATOM 740 C CA . ASN A 1 93 ? -13.177 -1.278 -7.198 1.00 70.38 93 ASN A CA 1
ATOM 741 C C . ASN A 1 93 ? -13.294 -1.878 -5.798 1.00 70.38 93 ASN A C 1
ATOM 743 O O . ASN A 1 93 ? -12.634 -2.877 -5.527 1.00 70.38 93 ASN A O 1
ATOM 747 N N . SER A 1 94 ? -14.141 -1.296 -4.937 1.00 59.41 94 SER A N 1
ATOM 748 C CA . SER A 1 94 ? -14.393 -1.764 -3.567 1.00 59.41 94 SER A CA 1
ATOM 749 C C . SER A 1 94 ? -14.580 -3.281 -3.545 1.00 59.41 94 SER A C 1
ATOM 751 O O . SER A 1 94 ? -15.649 -3.805 -3.859 1.00 59.41 94 SER A O 1
ATOM 753 N N . TYR A 1 95 ? -13.491 -3.984 -3.253 1.00 49.38 95 TYR A N 1
ATOM 754 C CA . TYR A 1 95 ? -13.384 -5.408 -3.490 1.00 49.38 95 TYR A CA 1
ATOM 755 C C . TYR A 1 95 ? -14.096 -6.110 -2.342 1.00 49.38 95 TYR A C 1
ATOM 757 O O . TYR A 1 95 ? -13.535 -6.338 -1.272 1.00 49.38 95 TYR A O 1
ATOM 765 N N . MET A 1 96 ? -15.376 -6.429 -2.536 1.00 48.38 96 MET A N 1
ATOM 766 C CA . MET A 1 96 ? -16.011 -7.476 -1.749 1.00 48.38 96 MET A CA 1
ATOM 767 C C . MET A 1 96 ? -15.454 -8.796 -2.277 1.00 48.38 96 MET A C 1
ATOM 769 O O . MET A 1 96 ? -15.995 -9.353 -3.231 1.00 48.38 96 MET A O 1
ATOM 773 N N . GLU A 1 97 ? -14.370 -9.302 -1.675 1.00 52.19 97 GLU A N 1
ATOM 774 C CA . GLU A 1 97 ? -13.987 -10.708 -1.867 1.00 52.19 97 GLU A CA 1
ATOM 775 C C . GLU A 1 97 ? -15.254 -11.534 -1.645 1.00 52.19 97 GLU A C 1
ATOM 777 O O . GLU A 1 97 ? -15.833 -11.537 -0.555 1.00 52.19 97 GLU A O 1
ATOM 782 N N . THR A 1 98 ? -15.764 -12.183 -2.678 1.00 51.91 98 THR A N 1
ATOM 783 C CA . THR A 1 98 ? -16.870 -13.117 -2.509 1.00 51.91 98 THR A CA 1
ATOM 784 C C . THR A 1 98 ? -16.217 -14.422 -2.093 1.00 51.91 98 THR A C 1
ATOM 786 O O . THR A 1 98 ? -15.346 -14.938 -2.786 1.00 51.91 98 THR A O 1
ATOM 789 N N . LEU A 1 99 ? -16.549 -14.902 -0.897 1.00 49.16 99 LEU A N 1
ATOM 790 C CA . LEU A 1 99 ? -16.023 -16.162 -0.389 1.00 49.16 99 LEU A CA 1
ATOM 791 C C . LEU A 1 99 ? -16.667 -17.263 -1.241 1.00 49.16 99 LEU A C 1
ATOM 793 O O . LEU A 1 99 ? -17.835 -17.588 -1.042 1.00 49.16 99 LEU A O 1
ATOM 797 N N . VAL A 1 100 ? -15.957 -17.763 -2.254 1.00 53.41 100 VAL A N 1
ATOM 798 C CA . VAL A 1 100 ? -16.426 -18.905 -3.043 1.00 53.41 100 VAL A CA 1
ATOM 799 C C . VAL A 1 100 ? -16.142 -20.151 -2.215 1.00 53.41 100 VAL A C 1
ATOM 801 O O . VAL A 1 100 ? -15.015 -20.637 -2.176 1.00 53.41 100 VAL A O 1
ATOM 804 N N . LEU A 1 101 ? -17.158 -20.642 -1.503 1.00 51.97 101 LEU A N 1
ATOM 805 C CA . LEU A 1 101 ? -17.115 -21.986 -0.938 1.00 51.97 101 LEU A CA 1
ATOM 806 C C . LEU A 1 101 ? -17.231 -22.971 -2.109 1.00 51.97 101 LEU A C 1
ATOM 808 O O . LEU A 1 101 ? -18.293 -23.081 -2.721 1.00 51.97 101 LEU A O 1
ATOM 812 N N . LEU A 1 102 ? -16.144 -23.662 -2.441 1.00 58.06 102 LEU A N 1
ATOM 813 C CA . LEU A 1 102 ? -16.231 -24.890 -3.225 1.00 58.06 102 LEU A CA 1
ATOM 814 C C . LEU A 1 102 ? -16.670 -25.990 -2.252 1.00 58.06 102 LEU A C 1
ATOM 816 O O . LEU A 1 102 ? -15.957 -26.273 -1.288 1.00 58.06 102 LEU A O 1
ATOM 820 N N . GLY A 1 103 ? -17.895 -26.484 -2.449 1.00 49.31 103 GLY A N 1
ATOM 821 C CA . GLY A 1 103 ? -18.472 -27.597 -1.690 1.00 49.31 103 GLY A CA 1
ATOM 822 C C . GLY A 1 103 ? -17.941 -28.953 -2.122 1.00 49.31 103 GLY A C 1
ATOM 823 O O . GLY A 1 103 ? -17.369 -29.041 -3.233 1.00 49.31 103 GLY A O 1
#

Radius of gyration: 14.91 Å; chains: 1; bounding box: 37×43×34 Å

Foldseek 3Di:
DDFDDDPAQFKTWDWDADPPDPPDIDTDAMQGHPPPFPKHWDFQQADPVRWTWIWIDGPVPDPQKTFTWTADRVVSDTHGPPDMDGPPPDHDDPDPPDPDDPD

Secondary structure (DSSP, 8-state):
------SS--EEEEEEEPTT-TT-EEEEEEEEPPTT--EEEEEEEE-TTS-EEEEEEETTT-TTEEEEEEEETTTTEEEEEEEEEETT---------------

pLDDT: mean 79.63, std 15.06, range [42.19, 94.31]